Protein AF-V7HW06-F1 (afdb_monomer_lite)

Secondary structure (DSSP, 8-state):
-EE-HHHHHHHTT--HHHHHHHH---HHHHHHHHTSPP-TT-PPPHHHHHHHHHHHTS-HHHHHHHHHHHSEE---------

Foldseek 3Di:
DFFQVVVVCVVVVHDLVLLCVQLVHDSVVLVCQNPDGDDPVDDRDPSNLSSVCRSVVHDSVVSVVCRVPPGDDDPPPDDDDD

Structure (mmCIF, N/CA/C/O backbone):
data_AF-V7HW06-F1
#
_entry.id   AF-V7HW06-F1
#
loop_
_atom_site.group_PDB
_atom_site.id
_atom_site.type_symbol
_atom_site.label_atom_id
_atom_site.label_alt_id
_atom_site.label_comp_id
_atom_site.label_asym_id
_atom_site.label_entity_id
_atom_site.label_seq_id
_atom_site.pdbx_PDB_ins_code
_atom_site.Cartn_x
_atom_site.Cartn_y
_atom_site.Cartn_z
_atom_site.occupancy
_atom_site.B_iso_or_equiv
_atom_site.auth_seq_id
_atom_site.auth_comp_id
_atom_site.auth_asym_id
_atom_site.auth_atom_id
_atom_site.pdbx_PDB_model_num
ATOM 1 N N . MET A 1 1 ? -8.839 7.413 13.256 1.00 70.88 1 MET A N 1
ATOM 2 C CA . MET A 1 1 ? -9.027 7.108 11.815 1.00 70.88 1 MET A CA 1
ATOM 3 C C . MET A 1 1 ? -8.129 5.941 11.466 1.00 70.88 1 MET A C 1
ATOM 5 O O . MET A 1 1 ? -6.933 6.032 11.721 1.00 70.88 1 MET A O 1
ATOM 9 N N . LYS A 1 2 ? -8.682 4.845 10.946 1.00 81.81 2 LYS A N 1
ATOM 10 C CA . LYS A 1 2 ? -7.917 3.636 10.620 1.00 81.81 2 LYS A CA 1
ATOM 11 C C . LYS A 1 2 ? -8.242 3.196 9.198 1.00 81.81 2 LYS A C 1
ATOM 13 O O . LYS A 1 2 ? -9.404 2.971 8.898 1.00 81.81 2 LYS A O 1
ATOM 18 N N . ILE A 1 3 ? -7.229 3.072 8.346 1.00 87.44 3 ILE A N 1
ATOM 19 C CA . ILE A 1 3 ? -7.399 2.568 6.977 1.00 87.44 3 ILE A CA 1
ATOM 20 C C . ILE A 1 3 ? -7.215 1.050 6.982 1.00 87.44 3 ILE A C 1
ATOM 22 O O . ILE A 1 3 ? -6.189 0.549 7.455 1.00 87.44 3 ILE A O 1
ATOM 26 N N . ASP A 1 4 ? -8.192 0.318 6.454 1.00 90.38 4 ASP A N 1
ATOM 27 C CA . ASP A 1 4 ? -8.127 -1.133 6.299 1.00 90.38 4 ASP A CA 1
ATOM 28 C C . ASP A 1 4 ? -7.368 -1.533 5.024 1.00 90.38 4 ASP A C 1
ATOM 30 O O . ASP A 1 4 ? -7.932 -1.914 3.998 1.00 90.38 4 ASP A O 1
ATOM 34 N N . ILE A 1 5 ? -6.038 -1.457 5.110 1.00 91.56 5 ILE A N 1
ATOM 35 C CA . ILE A 1 5 ? -5.134 -1.833 4.014 1.00 91.56 5 ILE A CA 1
ATOM 36 C C . ILE A 1 5 ? -5.267 -3.315 3.638 1.00 91.56 5 ILE A C 1
ATOM 38 O O . ILE A 1 5 ? -4.963 -3.684 2.509 1.00 91.56 5 ILE A O 1
ATOM 42 N N . LYS A 1 6 ? -5.704 -4.189 4.553 1.00 92.00 6 LYS A N 1
ATOM 43 C CA . LYS A 1 6 ? -5.819 -5.624 4.256 1.00 92.00 6 LYS A CA 1
ATOM 44 C C . LYS A 1 6 ? -6.966 -5.893 3.302 1.00 92.00 6 LYS A C 1
ATOM 46 O O . LYS A 1 6 ? -6.754 -6.589 2.313 1.00 92.00 6 LYS A O 1
ATOM 51 N N . THR A 1 7 ? -8.120 -5.300 3.582 1.00 94.06 7 THR A N 1
ATOM 52 C CA . THR A 1 7 ? -9.288 -5.390 2.705 1.00 94.06 7 THR A CA 1
ATOM 53 C C . THR A 1 7 ? -8.999 -4.722 1.362 1.00 94.06 7 THR A C 1
ATOM 55 O O . THR A 1 7 ? -9.206 -5.351 0.332 1.00 94.06 7 THR A O 1
ATOM 58 N N . TYR A 1 8 ? -8.361 -3.542 1.354 1.00 95.12 8 TYR A N 1
ATOM 59 C CA . TYR A 1 8 ? -7.930 -2.891 0.108 1.00 95.12 8 TYR A CA 1
ATOM 60 C C . TYR A 1 8 ? -7.069 -3.803 -0.773 1.00 95.12 8 TYR A C 1
ATOM 62 O O . TYR A 1 8 ? -7.315 -3.946 -1.965 1.00 95.12 8 TYR A O 1
ATOM 70 N N . LEU A 1 9 ? -6.051 -4.440 -0.191 1.00 96.00 9 LEU A N 1
ATOM 71 C CA . LEU A 1 9 ? -5.168 -5.334 -0.935 1.00 96.00 9 LEU A CA 1
ATOM 72 C C . LEU A 1 9 ? -5.923 -6.538 -1.514 1.00 96.00 9 LEU A C 1
ATOM 74 O O . LEU A 1 9 ? -5.676 -6.895 -2.663 1.00 96.00 9 LEU A O 1
ATOM 78 N N . ALA A 1 10 ? -6.844 -7.128 -0.749 1.00 96.25 10 ALA A N 1
ATOM 79 C CA . ALA A 1 10 ? -7.663 -8.245 -1.211 1.00 96.25 10 ALA A CA 1
ATOM 80 C C . ALA A 1 10 ? -8.578 -7.842 -2.379 1.00 96.25 10 ALA A C 1
ATOM 82 O O . ALA A 1 10 ? -8.564 -8.513 -3.405 1.00 96.25 10 ALA A O 1
ATOM 83 N N . ASP A 1 11 ? -9.287 -6.716 -2.264 1.00 97.00 11 ASP A N 1
ATOM 84 C CA . ASP A 1 11 ? -10.210 -6.223 -3.299 1.00 97.00 11 ASP A CA 1
ATOM 85 C C . ASP A 1 11 ? -9.493 -5.824 -4.595 1.00 97.00 11 ASP A C 1
ATOM 87 O O . ASP A 1 11 ? -10.091 -5.790 -5.669 1.00 97.00 11 ASP A O 1
ATOM 91 N N . GLN A 1 12 ? -8.200 -5.510 -4.497 1.00 96.25 12 GLN A N 1
ATOM 92 C CA . GLN A 1 12 ? -7.353 -5.157 -5.631 1.00 96.25 12 GLN A CA 1
ATOM 93 C C . GLN A 1 12 ? -6.521 -6.330 -6.172 1.00 96.25 12 GLN A C 1
ATOM 95 O O . GLN A 1 12 ? -5.648 -6.089 -7.008 1.00 96.25 12 GLN A O 1
ATOM 100 N N . ASP A 1 13 ? -6.755 -7.564 -5.706 1.00 97.00 13 ASP A N 1
ATOM 101 C CA . ASP A 1 13 ? -5.987 -8.770 -6.061 1.00 97.00 13 ASP A CA 1
ATOM 102 C C . ASP A 1 13 ? -4.464 -8.606 -5.861 1.00 97.00 13 ASP A C 1
ATOM 104 O O . ASP A 1 13 ? -3.626 -9.123 -6.612 1.00 97.00 13 ASP A O 1
ATOM 108 N N . LEU A 1 14 ? -4.083 -7.861 -4.820 1.00 96.94 14 LEU A N 1
ATOM 109 C CA . LEU A 1 14 ? -2.701 -7.557 -4.473 1.00 96.94 14 LEU A CA 1
ATOM 110 C C . LEU A 1 14 ? -2.277 -8.249 -3.178 1.00 96.94 14 LEU A C 1
ATOM 112 O O . LEU A 1 14 ? -2.931 -8.213 -2.142 1.00 96.94 14 LEU A O 1
ATOM 116 N N . THR A 1 15 ? -1.069 -8.793 -3.195 1.00 97.50 15 THR A N 1
ATOM 117 C CA . THR A 1 15 ? -0.339 -9.210 -1.998 1.00 97.50 15 THR A CA 1
ATOM 118 C C . THR A 1 15 ? 0.717 -8.170 -1.641 1.00 97.50 15 THR A C 1
ATOM 120 O O . THR A 1 15 ? 1.250 -7.469 -2.502 1.00 97.50 15 THR A O 1
ATOM 123 N N . ILE A 1 16 ? 1.125 -8.127 -0.369 1.00 97.06 16 ILE A N 1
ATOM 124 C CA . ILE A 1 16 ? 2.249 -7.280 0.077 1.00 97.06 16 ILE A CA 1
ATOM 125 C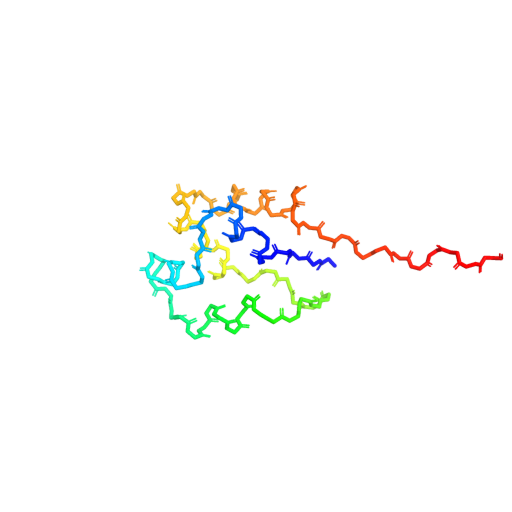 C . ILE A 1 16 ? 3.519 -7.576 -0.736 1.00 97.06 16 ILE A C 1
ATOM 127 O O . ILE A 1 16 ? 4.302 -6.674 -1.026 1.00 97.06 16 ILE A O 1
ATOM 131 N N . TYR A 1 17 ? 3.709 -8.837 -1.131 1.00 97.56 17 TYR A N 1
ATOM 132 C CA . TYR A 1 17 ? 4.817 -9.247 -1.985 1.00 97.56 17 TYR A CA 1
ATOM 133 C C . TYR A 1 17 ? 4.748 -8.605 -3.377 1.00 97.56 17 TYR A C 1
ATOM 135 O O . TYR A 1 17 ? 5.747 -8.051 -3.832 1.00 97.56 17 TYR A O 1
ATOM 143 N N . GLN A 1 18 ? 3.586 -8.632 -4.038 1.00 98.19 18 GLN A N 1
ATOM 144 C CA . GLN A 1 18 ? 3.398 -7.972 -5.336 1.00 98.19 18 GLN A CA 1
ATOM 145 C C . GLN A 1 18 ? 3.618 -6.464 -5.226 1.00 98.19 18 GLN A C 1
ATOM 147 O O . GLN A 1 18 ? 4.361 -5.908 -6.031 1.00 98.19 18 GLN A O 1
ATOM 152 N N . VAL A 1 19 ? 3.065 -5.819 -4.194 1.00 98.06 19 VAL A N 1
ATOM 153 C CA . VAL A 1 19 ? 3.274 -4.383 -3.963 1.00 98.06 19 VAL A CA 1
ATOM 154 C C . VAL A 1 19 ? 4.762 -4.074 -3.800 1.00 98.06 19 VAL A C 1
ATOM 156 O O . VAL A 1 19 ? 5.269 -3.170 -4.459 1.00 98.06 19 VAL A O 1
ATOM 159 N N . ALA A 1 20 ? 5.494 -4.849 -2.995 1.00 98.06 20 ALA A N 1
ATOM 160 C CA . ALA A 1 20 ? 6.941 -4.698 -2.831 1.00 98.06 20 ALA A CA 1
ATOM 161 C C . ALA A 1 20 ? 7.695 -4.853 -4.160 1.00 98.06 20 ALA A C 1
ATOM 163 O O . ALA A 1 20 ? 8.501 -3.999 -4.530 1.00 98.06 20 ALA A O 1
ATOM 164 N N . LYS A 1 21 ? 7.390 -5.920 -4.904 1.00 98.06 21 LYS A N 1
ATOM 165 C CA . LYS A 1 21 ? 8.038 -6.239 -6.178 1.00 98.06 21 LYS A CA 1
ATOM 166 C C . LYS A 1 21 ? 7.814 -5.154 -7.234 1.00 98.06 21 LYS A C 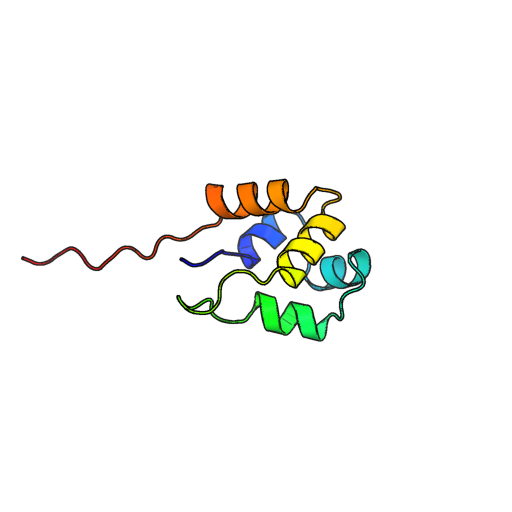1
ATOM 168 O O . LYS A 1 21 ? 8.757 -4.810 -7.936 1.00 98.06 21 LYS A O 1
ATOM 173 N N . ILE A 1 22 ? 6.594 -4.627 -7.347 1.00 98.00 22 ILE A N 1
ATOM 174 C CA . ILE A 1 22 ? 6.239 -3.626 -8.364 1.00 98.00 2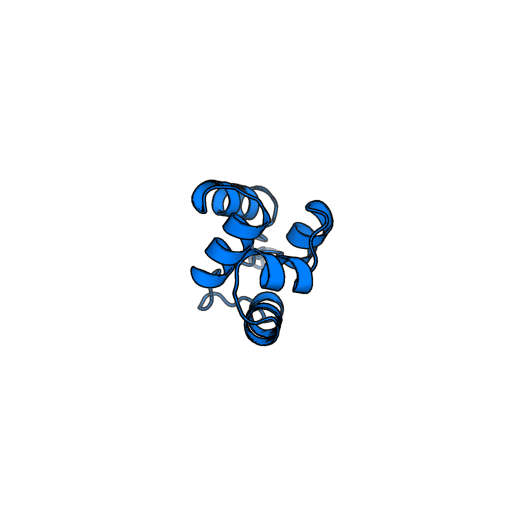2 ILE A CA 1
ATOM 175 C C . ILE A 1 22 ? 6.762 -2.238 -7.977 1.00 98.00 22 ILE A C 1
ATOM 177 O O . ILE A 1 22 ? 7.301 -1.521 -8.814 1.00 98.00 22 ILE A O 1
ATOM 181 N N . SER A 1 23 ? 6.631 -1.853 -6.706 1.00 97.19 23 SER A N 1
ATOM 182 C CA . SER A 1 23 ? 6.997 -0.506 -6.244 1.00 97.19 23 SER A CA 1
ATOM 183 C C . SER A 1 23 ? 8.499 -0.281 -6.051 1.00 97.19 23 SER A C 1
ATOM 185 O O . SER A 1 23 ? 8.940 0.869 -5.988 1.00 97.19 23 SER A O 1
ATOM 187 N N . GLY A 1 24 ? 9.278 -1.361 -5.924 1.00 97.25 24 GLY A N 1
ATOM 188 C CA . GLY A 1 24 ? 10.707 -1.322 -5.608 1.00 97.25 24 GLY A CA 1
ATOM 189 C C . GLY A 1 24 ? 11.016 -1.153 -4.116 1.00 97.25 24 GLY A C 1
ATOM 190 O O . GLY A 1 24 ? 12.185 -1.077 -3.738 1.00 97.25 24 GLY A O 1
ATOM 191 N N . TYR A 1 25 ? 10.002 -1.111 -3.245 1.00 96.44 25 TYR A N 1
ATOM 192 C CA . TYR A 1 25 ? 10.206 -1.057 -1.797 1.00 96.44 25 TYR A CA 1
ATOM 193 C C . TYR A 1 25 ? 10.445 -2.446 -1.198 1.00 96.44 25 TYR A C 1
ATOM 195 O O . TYR A 1 25 ? 9.862 -3.445 -1.613 1.00 96.44 25 TYR A O 1
ATOM 203 N N . GLY A 1 26 ? 11.280 -2.512 -0.157 1.00 97.44 26 GLY A N 1
ATOM 204 C CA . GLY A 1 26 ? 11.592 -3.770 0.520 1.00 97.44 26 GLY A CA 1
ATOM 205 C C . GLY A 1 26 ? 10.356 -4.442 1.130 1.00 97.44 26 GLY A C 1
ATOM 206 O O . GLY A 1 26 ? 9.589 -3.810 1.860 1.00 97.44 26 GLY A O 1
ATOM 207 N N . TYR A 1 27 ? 10.203 -5.748 0.897 1.00 96.88 27 TYR A N 1
ATOM 208 C CA . TYR A 1 27 ? 9.073 -6.536 1.405 1.00 96.88 27 TYR A CA 1
ATOM 209 C C . TYR A 1 27 ? 8.888 -6.412 2.921 1.00 96.88 27 TYR A C 1
ATOM 211 O O . TYR A 1 27 ? 7.787 -6.147 3.393 1.00 96.88 27 TYR A O 1
ATOM 219 N N . THR A 1 28 ? 9.963 -6.555 3.698 1.00 95.56 28 THR A N 1
ATOM 220 C CA . THR A 1 28 ? 9.899 -6.483 5.167 1.00 95.56 28 THR A CA 1
ATOM 221 C C . THR A 1 28 ? 9.474 -5.102 5.662 1.00 95.56 28 THR A C 1
ATOM 223 O O . THR A 1 28 ? 8.782 -5.002 6.676 1.00 95.56 28 THR A O 1
ATOM 226 N N . THR A 1 29 ? 9.835 -4.044 4.933 1.00 93.62 29 THR A N 1
ATOM 227 C CA . THR A 1 29 ? 9.426 -2.666 5.211 1.00 93.62 29 THR A CA 1
ATOM 228 C C . THR A 1 29 ? 7.919 -2.502 5.053 1.00 93.62 29 THR A C 1
ATOM 230 O O . THR A 1 29 ? 7.254 -2.066 5.994 1.00 93.62 29 THR A O 1
ATOM 233 N N . LEU A 1 30 ? 7.368 -2.905 3.905 1.00 94.69 30 LEU A N 1
ATOM 234 C CA . LEU A 1 30 ? 5.928 -2.819 3.652 1.00 94.69 30 LEU A CA 1
ATOM 235 C C . LEU A 1 30 ? 5.137 -3.769 4.553 1.00 94.69 30 LEU A C 1
ATOM 237 O O . LEU A 1 30 ? 4.116 -3.379 5.108 1.00 94.69 30 LEU A O 1
ATOM 241 N N . HIS A 1 31 ? 5.644 -4.981 4.787 1.00 94.31 31 HIS A N 1
ATOM 242 C CA . HIS A 1 31 ? 5.018 -5.940 5.690 1.00 94.31 31 HIS A CA 1
ATOM 243 C C . HIS A 1 31 ? 4.881 -5.376 7.106 1.00 94.31 31 HIS A C 1
ATOM 245 O O . HIS A 1 31 ? 3.815 -5.474 7.706 1.00 94.31 31 HIS A O 1
ATOM 251 N N . LYS A 1 32 ? 5.935 -4.760 7.656 1.00 91.50 32 LYS A N 1
ATOM 252 C CA . LYS A 1 32 ? 5.854 -4.109 8.972 1.00 91.50 32 LYS A CA 1
ATOM 253 C C . LYS A 1 32 ? 4.863 -2.948 8.962 1.00 91.50 32 LYS A C 1
ATOM 255 O O . LYS A 1 32 ? 4.088 -2.819 9.902 1.00 91.50 32 LYS A O 1
ATOM 260 N N . SER A 1 33 ? 4.879 -2.131 7.911 1.00 90.25 33 SER A N 1
ATOM 261 C CA . SER A 1 33 ? 4.036 -0.938 7.826 1.00 90.25 33 SER A CA 1
ATOM 262 C C . SER A 1 33 ? 2.547 -1.271 7.714 1.00 90.25 33 SER A C 1
ATOM 264 O O . SER A 1 33 ? 1.754 -0.808 8.528 1.00 90.25 33 SER A O 1
ATOM 266 N N . PHE A 1 34 ? 2.171 -2.165 6.796 1.00 90.81 34 PHE A N 1
ATOM 267 C CA . PHE A 1 34 ? 0.777 -2.565 6.564 1.00 90.81 34 PHE A CA 1
ATOM 268 C C . PHE A 1 34 ? 0.166 -3.400 7.696 1.00 90.81 34 PHE A C 1
ATOM 270 O O . PHE A 1 34 ? -1.049 -3.567 7.747 1.00 90.81 34 PHE A O 1
ATOM 277 N N . ASN A 1 35 ? 0.987 -3.966 8.583 1.00 87.81 35 ASN A N 1
ATOM 278 C CA . ASN A 1 35 ? 0.516 -4.686 9.768 1.00 87.81 35 ASN A CA 1
ATOM 279 C C . ASN A 1 35 ? 0.577 -3.839 11.045 1.00 87.81 35 ASN A C 1
ATOM 281 O O . ASN A 1 35 ? 0.142 -4.303 12.099 1.00 87.81 35 ASN A O 1
ATOM 285 N N . LYS A 1 36 ? 1.131 -2.622 10.991 1.00 82.69 36 LYS A N 1
ATOM 286 C CA . LYS A 1 36 ? 1.204 -1.766 12.171 1.00 82.69 36 LYS A CA 1
ATOM 287 C C . LYS A 1 36 ? -0.209 -1.281 12.519 1.00 82.69 36 LYS A C 1
ATOM 289 O O . LYS A 1 36 ? -0.874 -0.722 11.642 1.00 82.69 36 LYS A O 1
ATOM 294 N N . PRO A 1 37 ? -0.661 -1.435 13.778 1.00 71.06 37 PRO A N 1
ATOM 295 C CA . PRO A 1 37 ? -1.896 -0.813 14.231 1.00 71.06 37 PRO A CA 1
ATOM 296 C C . PRO A 1 37 ? -1.826 0.691 13.965 1.00 71.06 37 PRO A C 1
ATOM 298 O O . PRO A 1 37 ? -0.921 1.370 14.460 1.00 71.06 37 PRO A O 1
ATOM 301 N N . GLN A 1 38 ? -2.742 1.196 13.142 1.00 67.19 38 GLN A N 1
ATOM 302 C CA . GLN A 1 38 ? -2.875 2.632 12.934 1.00 67.19 38 GLN A CA 1
ATOM 303 C C . GLN A 1 38 ? -3.389 3.224 14.246 1.00 67.19 38 GLN A C 1
ATOM 305 O O . GLN A 1 38 ? -4.397 2.770 14.784 1.00 67.19 38 GLN A O 1
ATOM 310 N N . SER A 1 39 ? -2.662 4.192 14.787 1.00 62.62 39 SER A N 1
ATOM 311 C CA . SER A 1 39 ? -3.104 4.992 15.925 1.00 62.62 39 SER A CA 1
ATOM 312 C C . SER A 1 39 ? -3.380 6.408 15.439 1.00 62.62 39 SER A C 1
ATOM 314 O O . SER A 1 39 ? -2.921 6.786 14.364 1.00 62.62 39 SER A O 1
ATOM 316 N N . ASN A 1 40 ? -4.052 7.236 16.242 1.00 56.06 40 ASN A N 1
ATOM 317 C CA . ASN A 1 40 ? -4.264 8.650 15.897 1.00 56.06 40 ASN A CA 1
ATOM 318 C C . ASN A 1 40 ? -2.954 9.415 15.589 1.00 56.06 40 ASN A C 1
ATOM 320 O O . ASN A 1 40 ? -3.001 10.456 14.947 1.00 56.06 40 ASN A O 1
ATOM 324 N N . ALA A 1 41 ? -1.793 8.895 16.011 1.00 52.53 41 ALA A N 1
ATOM 325 C CA . ALA A 1 41 ? -0.472 9.460 15.731 1.00 52.53 41 ALA A CA 1
ATOM 326 C C . ALA A 1 41 ? 0.245 8.841 14.511 1.00 52.53 41 ALA A C 1
ATOM 328 O O . ALA A 1 41 ? 1.301 9.327 14.117 1.00 52.53 41 ALA A O 1
ATOM 329 N N . THR A 1 42 ? -0.277 7.757 13.928 1.00 54.66 42 THR A N 1
ATOM 330 C CA . THR A 1 42 ? 0.305 7.107 12.743 1.00 54.66 42 THR A CA 1
ATOM 331 C C . THR A 1 42 ? -0.752 7.065 11.644 1.00 54.66 42 THR A C 1
ATOM 333 O O . THR A 1 42 ? -1.562 6.145 11.615 1.00 54.66 42 THR A O 1
ATOM 336 N N . SER A 1 43 ? -0.758 8.075 10.774 1.00 65.50 43 SER A N 1
ATOM 337 C CA . SER A 1 43 ? -1.492 8.043 9.506 1.00 65.50 43 SER A CA 1
ATOM 338 C C . SER A 1 43 ? -0.792 7.127 8.491 1.00 65.50 43 SER A C 1
ATOM 340 O O . SER A 1 43 ? 0.345 6.686 8.706 1.00 65.50 43 SER A O 1
ATOM 342 N N . LEU A 1 44 ? -1.460 6.860 7.361 1.00 78.25 44 LEU A N 1
ATOM 343 C CA . LEU A 1 44 ? -0.854 6.179 6.217 1.00 78.25 44 LEU A CA 1
ATOM 344 C C . LEU A 1 44 ? 0.450 6.878 5.816 1.00 78.25 44 LEU A C 1
ATOM 346 O O . LEU A 1 44 ? 0.482 8.082 5.565 1.00 78.25 44 LEU A O 1
ATOM 350 N N . ASN A 1 45 ? 1.537 6.113 5.754 1.00 86.50 45 ASN A N 1
ATOM 351 C CA . ASN A 1 45 ? 2.842 6.646 5.393 1.00 86.50 45 ASN A CA 1
ATOM 352 C C . ASN A 1 45 ? 2.869 7.018 3.898 1.00 86.50 45 ASN A C 1
ATOM 354 O O . ASN A 1 45 ? 2.413 6.238 3.066 1.00 86.50 45 ASN A O 1
ATOM 358 N N . LEU A 1 46 ? 3.465 8.156 3.526 1.00 91.06 46 LEU A N 1
ATOM 359 C CA . LEU A 1 46 ? 3.618 8.556 2.117 1.00 91.06 46 LEU A CA 1
ATOM 360 C C . LEU A 1 46 ? 4.316 7.488 1.267 1.00 91.06 46 LEU A C 1
ATOM 362 O O . LEU A 1 46 ? 3.947 7.283 0.117 1.00 91.06 46 LEU A O 1
ATOM 366 N N . ARG A 1 47 ? 5.283 6.767 1.845 1.00 93.94 47 ARG A N 1
ATOM 367 C CA . ARG A 1 47 ? 5.942 5.630 1.188 1.00 93.94 47 ARG A CA 1
ATOM 368 C C . ARG A 1 47 ? 4.956 4.508 0.874 1.00 93.94 47 ARG A C 1
ATOM 370 O O . ARG A 1 47 ? 5.032 3.897 -0.181 1.00 93.94 47 ARG A O 1
ATOM 377 N N . ASP A 1 48 ? 4.075 4.208 1.818 1.00 93.75 48 ASP A N 1
ATOM 378 C CA . ASP A 1 48 ? 3.085 3.145 1.680 1.00 93.75 48 ASP A CA 1
ATOM 379 C C . ASP A 1 48 ? 2.046 3.525 0.620 1.00 93.75 48 ASP A C 1
ATOM 381 O O . ASP A 1 48 ? 1.697 2.700 -0.220 1.00 93.75 48 ASP A O 1
ATOM 385 N N . LEU A 1 49 ? 1.630 4.795 0.608 1.00 95.62 49 LEU A N 1
ATOM 386 C CA . LEU A 1 49 ? 0.756 5.346 -0.421 1.00 95.62 49 LEU A CA 1
ATOM 387 C C . LEU A 1 49 ? 1.411 5.307 -1.812 1.00 95.62 49 LEU A C 1
ATOM 389 O O . LEU A 1 49 ? 0.776 4.871 -2.767 1.00 95.62 49 LEU A O 1
ATOM 393 N N . ASP A 1 50 ? 2.683 5.701 -1.932 1.00 97.56 50 ASP A N 1
ATOM 394 C CA . ASP A 1 50 ? 3.437 5.608 -3.192 1.00 97.56 50 ASP A CA 1
ATOM 395 C C . ASP A 1 50 ? 3.603 4.151 -3.648 1.00 97.56 50 ASP A C 1
ATOM 397 O O . ASP A 1 50 ? 3.450 3.840 -4.829 1.00 97.56 50 ASP A O 1
ATOM 401 N N . ALA A 1 51 ? 3.850 3.229 -2.713 1.00 97.69 51 ALA A N 1
ATOM 402 C CA . ALA A 1 51 ? 3.968 1.809 -3.019 1.00 97.69 51 ALA A CA 1
ATOM 403 C C . ALA A 1 51 ? 2.677 1.246 -3.627 1.00 97.69 51 ALA A C 1
ATOM 405 O O . ALA A 1 51 ? 2.728 0.536 -4.634 1.00 97.69 51 ALA A O 1
ATOM 406 N N . LEU A 1 52 ? 1.529 1.586 -3.036 1.00 97.50 52 LEU A N 1
ATOM 407 C CA . LEU A 1 52 ? 0.216 1.197 -3.546 1.00 97.50 52 LEU A CA 1
ATOM 408 C C . LEU A 1 52 ? -0.065 1.852 -4.903 1.00 97.50 52 LEU A C 1
ATOM 410 O O . LEU A 1 52 ? -0.438 1.155 -5.841 1.00 97.50 52 LEU A O 1
ATOM 414 N N . ALA A 1 53 ? 0.206 3.152 -5.046 1.00 98.12 53 ALA A N 1
ATOM 415 C CA . ALA A 1 53 ? 0.038 3.888 -6.300 1.00 98.12 53 ALA A CA 1
ATOM 416 C C . ALA A 1 53 ? 0.822 3.255 -7.459 1.00 98.12 53 ALA A C 1
ATOM 418 O O . ALA A 1 53 ? 0.262 2.998 -8.527 1.00 98.12 53 ALA A O 1
ATOM 419 N N . LYS A 1 54 ? 2.091 2.901 -7.225 1.00 98.25 54 LYS A N 1
ATOM 420 C CA . LYS A 1 54 ? 2.923 2.186 -8.202 1.00 98.25 54 LYS A CA 1
ATOM 421 C C . LYS A 1 54 ? 2.376 0.803 -8.537 1.00 98.25 54 LYS A C 1
ATOM 423 O O . LYS A 1 54 ? 2.317 0.457 -9.711 1.00 98.25 54 LYS A O 1
ATOM 428 N N . ALA A 1 55 ? 1.963 0.028 -7.532 1.00 97.88 55 ALA A N 1
ATOM 429 C CA . ALA A 1 55 ? 1.393 -1.307 -7.736 1.00 97.88 55 ALA A CA 1
ATOM 430 C C . ALA A 1 55 ? 0.083 -1.284 -8.537 1.00 97.88 55 ALA A C 1
ATOM 432 O O . ALA A 1 55 ? -0.249 -2.255 -9.211 1.00 97.88 55 ALA A O 1
ATOM 433 N N . ARG A 1 56 ? -0.643 -0.169 -8.466 1.00 97.19 56 ARG A N 1
ATOM 434 C CA . ARG A 1 56 ? -1.929 0.050 -9.128 1.00 97.19 56 ARG A CA 1
ATOM 435 C C . ARG A 1 56 ? -1.834 0.792 -10.455 1.00 97.19 56 ARG A C 1
ATOM 437 O O . ARG A 1 56 ? -2.842 0.911 -11.142 1.00 97.19 56 ARG A O 1
ATOM 444 N N . HIS A 1 57 ? -0.655 1.302 -10.809 1.00 97.00 57 HIS A N 1
ATOM 445 C CA . HIS A 1 57 ? -0.475 2.209 -11.945 1.00 97.00 57 HIS A CA 1
ATOM 446 C C . HIS A 1 57 ? -1.409 3.435 -11.884 1.00 97.00 57 HIS A C 1
ATOM 448 O O . HIS A 1 57 ? -1.932 3.890 -12.898 1.00 97.00 57 HIS A O 1
ATOM 454 N N . GLN A 1 58 ? -1.612 3.972 -10.680 1.00 97.56 58 GLN A N 1
ATOM 455 C CA . GLN A 1 58 ? -2.461 5.131 -10.406 1.00 97.56 58 GLN A CA 1
ATOM 456 C C . GLN A 1 58 ? -1.637 6.259 -9.780 1.00 97.56 58 GLN A C 1
ATOM 458 O O . GLN A 1 58 ? -0.547 6.044 -9.250 1.00 97.56 58 GLN A O 1
ATOM 463 N N . ALA A 1 59 ? -2.164 7.481 -9.805 1.00 97.94 59 ALA A N 1
ATOM 464 C CA . ALA A 1 59 ? -1.588 8.569 -9.028 1.00 97.94 59 ALA A CA 1
ATOM 465 C C . 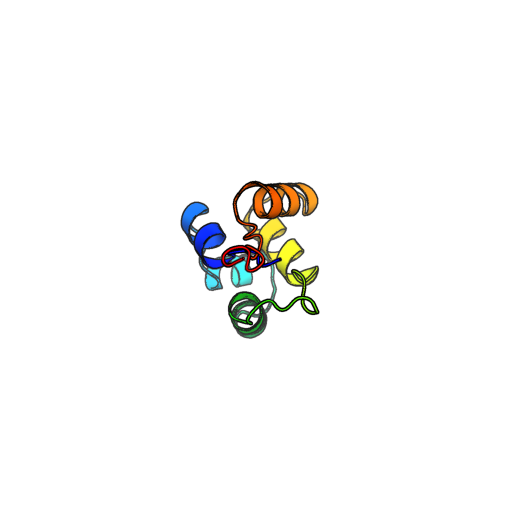ALA A 1 59 ? -1.876 8.375 -7.527 1.00 97.94 59 ALA A C 1
ATOM 467 O O . ALA A 1 59 ? -2.943 7.893 -7.147 1.00 97.94 59 ALA A O 1
ATOM 468 N N . MET A 1 60 ? -0.962 8.830 -6.660 1.00 96.69 60 MET A N 1
ATOM 469 C CA . MET A 1 60 ? -1.111 8.716 -5.198 1.00 96.69 60 MET A CA 1
ATOM 470 C C . MET A 1 60 ? -2.432 9.295 -4.675 1.00 96.69 60 MET A C 1
ATOM 472 O O . MET A 1 60 ? -3.029 8.719 -3.773 1.00 96.69 60 MET A O 1
ATOM 476 N N . TRP A 1 61 ? -2.922 10.401 -5.248 1.00 96.44 61 TRP A N 1
ATOM 477 C CA . TRP A 1 61 ? -4.186 11.011 -4.821 1.00 96.44 61 TRP A CA 1
ATOM 478 C C . TRP A 1 61 ? -5.412 10.148 -5.154 1.00 96.44 61 TRP A C 1
ATOM 480 O O . TRP A 1 61 ? -6.393 10.197 -4.421 1.00 96.44 61 TRP A O 1
ATOM 490 N N . GLN A 1 62 ? -5.364 9.349 -6.228 1.00 97.56 62 GLN A N 1
ATOM 491 C CA . GLN A 1 62 ? -6.463 8.449 -6.597 1.00 97.56 62 GLN A CA 1
ATOM 492 C C . GLN A 1 62 ? -6.564 7.315 -5.582 1.00 97.56 62 GLN A C 1
ATOM 494 O O . GLN A 1 62 ? -7.639 7.067 -5.049 1.00 97.56 62 GLN A O 1
ATOM 499 N N . VAL A 1 63 ? -5.422 6.709 -5.243 1.00 96.56 63 VAL A N 1
ATOM 500 C CA . VAL A 1 63 ? -5.350 5.674 -4.206 1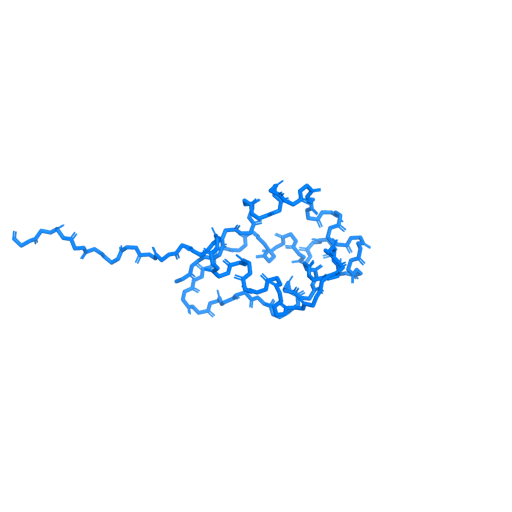.00 96.56 63 VAL A CA 1
ATOM 501 C C . VAL A 1 63 ? -5.751 6.236 -2.846 1.00 96.56 63 VAL A C 1
ATOM 503 O O . VAL A 1 63 ? -6.510 5.600 -2.127 1.00 96.56 63 VAL A O 1
ATOM 506 N N . LEU A 1 64 ? -5.290 7.439 -2.488 1.00 94.25 64 LEU A N 1
ATOM 507 C CA . LEU A 1 64 ? -5.677 8.070 -1.225 1.00 94.25 64 LEU A CA 1
ATOM 508 C C . LEU A 1 64 ? -7.194 8.271 -1.148 1.00 94.25 64 LEU A C 1
ATOM 510 O O . LEU A 1 64 ? -7.796 7.909 -0.143 1.00 94.25 64 LEU A O 1
ATOM 514 N N . LYS A 1 65 ? -7.804 8.780 -2.223 1.00 94.31 65 LYS A N 1
ATOM 515 C CA . LYS A 1 65 ? -9.253 8.958 -2.313 1.00 94.31 65 LYS A CA 1
ATOM 516 C C . LYS A 1 65 ? -10.000 7.629 -2.150 1.00 94.31 65 LYS A C 1
ATOM 518 O O . LYS A 1 65 ? -10.918 7.560 -1.344 1.00 94.31 65 LYS A O 1
ATOM 523 N N . GLU A 1 66 ? -9.588 6.575 -2.859 1.00 94.88 66 GLU A N 1
ATOM 524 C CA . GLU A 1 66 ? -10.179 5.232 -2.724 1.00 94.88 66 GLU A CA 1
ATOM 525 C C . GLU A 1 66 ? -10.103 4.735 -1.272 1.00 94.88 66 GLU A C 1
ATOM 527 O O . GLU A 1 66 ? -11.103 4.292 -0.705 1.00 94.88 66 GLU A O 1
ATOM 532 N N . LEU A 1 67 ? -8.928 4.862 -0.647 1.00 93.06 67 LEU A N 1
ATOM 533 C CA . LEU A 1 67 ? -8.694 4.466 0.741 1.00 93.06 67 LEU A CA 1
ATOM 534 C C . LEU A 1 67 ? -9.579 5.238 1.728 1.00 93.06 67 LEU A C 1
ATOM 536 O O . LEU A 1 67 ? -10.113 4.636 2.657 1.00 93.06 67 LEU A O 1
ATOM 540 N N . GLU A 1 68 ? -9.745 6.545 1.532 1.00 91.38 68 GLU A N 1
ATOM 541 C CA . GLU A 1 68 ? -10.572 7.396 2.390 1.00 91.38 68 GLU A CA 1
ATOM 542 C C . GLU A 1 68 ? -12.074 7.149 2.211 1.00 91.38 68 GLU A C 1
ATOM 544 O O . GLU A 1 68 ? -12.809 7.150 3.196 1.00 91.38 68 GLU A O 1
ATOM 549 N N . GLU A 1 69 ? -12.539 6.914 0.983 1.00 92.44 69 GLU A N 1
ATOM 550 C CA . GLU A 1 69 ? -13.966 6.740 0.689 1.00 92.44 69 GLU A CA 1
ATOM 551 C C . GLU A 1 69 ? -14.489 5.350 1.066 1.00 92.44 69 GLU A C 1
ATOM 553 O O . GLU A 1 69 ? -15.646 5.220 1.463 1.00 92.44 69 GLU A O 1
ATOM 558 N N . GLN A 1 70 ? -13.660 4.309 0.935 1.00 93.38 70 GLN A N 1
ATOM 559 C CA . GLN A 1 70 ? -14.126 2.917 1.010 1.00 93.38 70 GLN A CA 1
ATOM 560 C C . GLN A 1 70 ? -13.500 2.110 2.151 1.00 93.38 70 GLN A C 1
ATOM 562 O O . GLN A 1 70 ? -14.116 1.167 2.641 1.00 93.38 70 GLN A O 1
ATOM 567 N N . TYR A 1 71 ? -12.296 2.474 2.599 1.00 90.50 71 TYR A N 1
ATOM 568 C CA . TYR A 1 71 ? -11.514 1.658 3.539 1.00 90.50 71 TYR A CA 1
ATOM 569 C C . TYR A 1 71 ? -11.204 2.387 4.849 1.00 90.50 71 TYR A C 1
ATOM 571 O O . TYR A 1 71 ? -10.514 1.845 5.718 1.00 90.50 71 TYR A O 1
ATOM 579 N N . LEU A 1 72 ? -11.709 3.609 5.019 1.00 88.75 72 LEU A N 1
ATOM 580 C CA . LEU A 1 72 ? -11.545 4.385 6.234 1.00 88.75 72 LEU A CA 1
ATOM 581 C C . LEU A 1 72 ? -12.582 3.980 7.283 1.00 88.75 72 LEU A C 1
ATOM 583 O O . LEU A 1 72 ? -13.771 4.262 7.172 1.00 88.75 72 LEU A O 1
ATOM 587 N N . GLN A 1 73 ? -12.101 3.395 8.372 1.00 83.75 73 GLN A N 1
ATOM 588 C CA . GLN A 1 73 ? -12.886 3.177 9.576 1.00 83.75 73 GLN A CA 1
ATOM 589 C C . GLN A 1 73 ? -12.810 4.427 10.457 1.00 83.75 73 GLN A C 1
ATOM 591 O O . GLN A 1 73 ? -11.749 4.808 10.981 1.00 83.75 73 GLN A O 1
ATOM 596 N N . LEU A 1 74 ? -13.961 5.077 10.615 1.00 71.50 74 LEU A N 1
ATOM 597 C CA . LEU A 1 74 ? -14.183 6.061 11.663 1.00 71.50 74 LEU A CA 1
ATOM 598 C C . LEU A 1 74 ? -14.402 5.278 12.957 1.00 71.50 74 LEU A C 1
ATOM 600 O O . LEU A 1 74 ? -15.319 4.464 13.038 1.00 71.50 74 LEU A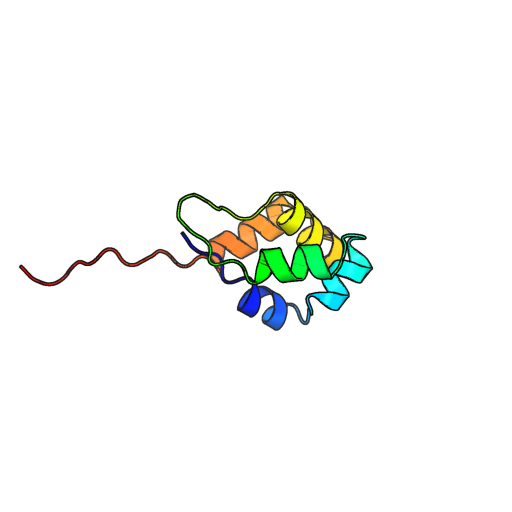 O 1
ATOM 604 N N . GLU A 1 75 ? -13.541 5.476 13.956 1.00 64.19 75 GLU A N 1
ATOM 605 C CA . GLU A 1 75 ? -13.816 4.908 15.273 1.00 64.19 75 GLU A CA 1
ATOM 606 C C . GLU A 1 75 ? -15.114 5.541 15.772 1.00 64.19 75 GLU A C 1
ATOM 608 O O . GLU A 1 75 ? -15.178 6.757 15.970 1.00 64.19 75 GLU A O 1
ATOM 613 N N . ALA A 1 76 ? -16.167 4.731 15.901 1.00 52.97 76 ALA A N 1
ATOM 614 C CA . ALA A 1 76 ? -17.408 5.165 16.509 1.00 52.97 76 ALA A CA 1
ATOM 615 C C . ALA A 1 76 ? -17.080 5.591 17.942 1.00 52.97 76 ALA A C 1
ATOM 617 O O . ALA A 1 76 ? -16.775 4.764 18.803 1.00 52.97 76 ALA A O 1
ATOM 618 N N . GLY A 1 77 ? -17.081 6.903 18.175 1.00 49.84 77 GLY A N 1
ATOM 619 C CA . GLY A 1 77 ? -17.011 7.454 19.513 1.00 49.84 77 GLY A CA 1
ATOM 620 C C . GLY A 1 77 ? -18.128 6.838 20.342 1.00 49.84 77 GLY A C 1
ATOM 621 O O . GLY A 1 77 ? -19.287 6.859 19.939 1.00 49.84 77 GLY A O 1
ATOM 622 N N . ASN A 1 78 ? -17.738 6.275 21.478 1.00 48.50 78 ASN A N 1
ATOM 623 C CA . ASN A 1 78 ? -18.577 5.765 22.548 1.00 48.50 78 ASN A CA 1
ATOM 624 C C . ASN A 1 78 ? -19.748 6.736 22.834 1.00 48.50 78 ASN A C 1
ATOM 626 O O . ASN A 1 78 ? -19.602 7.704 23.579 1.00 48.50 78 ASN A O 1
ATOM 630 N N . GLN A 1 79 ? -20.896 6.517 22.197 1.00 49.38 79 GLN A N 1
ATOM 631 C CA . GLN A 1 79 ? -22.172 7.139 22.528 1.00 49.38 79 GLN A CA 1
ATOM 632 C C . GLN A 1 79 ? -23.153 6.006 22.785 1.00 49.38 79 GLN A C 1
ATOM 634 O O . GLN A 1 79 ? -23.360 5.192 21.891 1.00 49.38 79 GLN A O 1
ATOM 639 N N . LEU A 1 80 ? -23.714 6.011 24.001 1.00 48.03 80 LEU A N 1
ATOM 640 C CA . LEU A 1 80 ? -24.650 5.084 24.665 1.00 48.03 80 LEU A CA 1
ATOM 641 C C . LEU A 1 80 ? -23.935 4.535 25.914 1.00 48.03 80 LEU A C 1
ATOM 643 O O . LEU A 1 80 ? -23.141 3.609 25.843 1.00 48.03 80 LEU A O 1
ATOM 647 N N . ASN A 1 81 ? -24.059 5.161 27.085 1.00 42.06 81 ASN A N 1
ATOM 648 C CA . ASN A 1 81 ? -25.327 5.350 27.784 1.00 42.06 81 ASN A CA 1
ATOM 649 C C . ASN A 1 81 ? -25.350 6.671 28.575 1.00 42.06 81 ASN A C 1
ATOM 651 O O . ASN A 1 81 ? -24.440 6.947 29.357 1.00 42.06 81 ASN A O 1
ATOM 655 N N . LYS A 1 82 ? -26.400 7.466 28.348 1.00 39.25 82 LYS A N 1
ATOM 656 C CA . LYS A 1 82 ? -26.939 8.430 29.314 1.00 39.25 82 LYS A CA 1
ATOM 657 C C . LYS A 1 82 ? -28.016 7.732 30.131 1.00 39.25 82 LYS A C 1
ATOM 659 O O . LYS A 1 82 ? -28.686 6.860 29.535 1.00 39.25 82 LYS A O 1
#

Sequence (82 aa):
MKIDIKTYLADQDLTIYQVAKISGYGYTTLHKSFNKPQSNATSLNLRDLDALAKARHQAMWQVLKELEEQYLQLEAGNQLNK

pLDDT: mean 86.42, std 16.28, range [39.25, 98.25]

Organism: NCBI:txid1392007

Radius of gyration: 13.82 Å; chains: 1; bounding box: 38×20×41 Å